Protein AF-A0A8T4SY98-F1 (afdb_monomer_lite)

Secondary structure (DSSP, 8-state):
----EEEEEE-EEETTEEEEEPPHHHHTTS-TTS-EEEEEEEETTEEEEEEEETT----SSEEEE-EEETTEEEEEPPGGGTTTS-TTS-EEEEEEESSSEEEEEEE-

Sequence (108 aa):
MSNKYEIKRKLYRRGSSYEITIPKAILWNIDLSRKYSVIFNQKKKQWYIKLDEFGKDRKTGIVRRLYKRGSSYETTLPIQLLFNLDLSKKYNVIFTLDKEWYIKLEEI

Structure (mmCIF, N/CA/C/O backbone):
data_AF-A0A8T4SY98-F1
#
_entry.id   AF-A0A8T4SY98-F1
#
loop_
_atom_site.group_PDB
_atom_site.id
_atom_site.type_symbol
_atom_site.label_atom_id
_atom_site.label_alt_id
_atom_site.label_comp_id
_atom_site.label_asym_id
_atom_site.label_entity_id
_atom_site.label_seq_id
_atom_site.pdbx_PDB_ins_code
_atom_site.Cartn_x
_atom_site.Cartn_y
_atom_site.Cartn_z
_atom_site.occupancy
_atom_site.B_iso_or_equiv
_atom_site.auth_seq_id
_atom_site.auth_comp_id
_atom_site.auth_asym_id
_atom_site.auth_atom_id
_atom_site.pdbx_PDB_model_num
ATOM 1 N N . MET A 1 1 ? -23.007 11.400 -9.853 1.00 44.47 1 MET A N 1
ATOM 2 C CA . MET A 1 1 ? -22.303 10.704 -8.752 1.00 44.47 1 MET A CA 1
ATOM 3 C C . MET A 1 1 ? -21.028 10.114 -9.337 1.00 44.47 1 MET A C 1
ATOM 5 O O . MET A 1 1 ? -21.143 9.403 -10.325 1.00 44.47 1 MET A O 1
ATOM 9 N N . SER A 1 2 ? -19.830 10.464 -8.851 1.00 51.12 2 SER A N 1
ATOM 10 C CA . SER A 1 2 ? -18.611 9.804 -9.346 1.00 51.12 2 SER A CA 1
ATOM 11 C C . SER A 1 2 ? -18.497 8.426 -8.695 1.00 51.12 2 SER A C 1
ATOM 13 O O . SER A 1 2 ? -18.512 8.313 -7.469 1.00 51.12 2 SER A O 1
ATOM 15 N N . ASN A 1 3 ? -18.437 7.372 -9.510 1.00 56.59 3 ASN A N 1
ATOM 16 C CA . ASN A 1 3 ? -18.205 6.016 -9.020 1.00 56.59 3 ASN A CA 1
ATOM 17 C C . ASN A 1 3 ? -16.763 5.931 -8.517 1.00 56.59 3 ASN A C 1
ATOM 19 O O . ASN A 1 3 ? -15.826 5.895 -9.311 1.00 56.59 3 ASN A O 1
ATOM 23 N N . LYS A 1 4 ? -16.585 5.933 -7.195 1.00 77.44 4 LYS A N 1
ATOM 24 C CA . LYS A 1 4 ? -15.283 5.705 -6.568 1.00 77.44 4 LYS A CA 1
ATOM 25 C C . LYS A 1 4 ? -15.046 4.208 -6.487 1.00 77.44 4 LYS A C 1
ATOM 27 O O . LYS A 1 4 ? -15.853 3.485 -5.910 1.00 77.44 4 LYS A O 1
ATOM 32 N N . TYR A 1 5 ? -13.947 3.750 -7.070 1.00 90.25 5 TYR A N 1
ATOM 33 C CA . TYR A 1 5 ? -13.546 2.355 -6.966 1.00 90.25 5 TYR A CA 1
ATOM 34 C C . TYR A 1 5 ? -12.702 2.165 -5.706 1.00 90.25 5 TYR A C 1
ATOM 36 O O . TYR A 1 5 ? -11.706 2.866 -5.517 1.00 90.25 5 TYR A O 1
ATOM 44 N N . GLU A 1 6 ? -13.105 1.237 -4.838 1.00 95.62 6 GLU A N 1
ATOM 45 C CA . GLU A 1 6 ? -12.461 0.996 -3.547 1.00 95.62 6 GLU A CA 1
ATOM 46 C C . GLU A 1 6 ? -11.982 -0.450 -3.413 1.00 95.62 6 GLU A C 1
ATOM 48 O O . GLU A 1 6 ? -12.703 -1.399 -3.719 1.00 95.62 6 GLU A O 1
ATOM 53 N N . ILE A 1 7 ? -10.759 -0.625 -2.913 1.00 96.94 7 ILE A N 1
ATOM 54 C CA . ILE A 1 7 ? -10.196 -1.928 -2.558 1.00 96.94 7 ILE A CA 1
ATOM 55 C C . ILE A 1 7 ? -9.777 -1.891 -1.094 1.00 96.94 7 ILE A C 1
ATOM 57 O O . ILE A 1 7 ? -8.949 -1.073 -0.697 1.00 96.94 7 ILE A O 1
ATOM 61 N N . LYS A 1 8 ? -10.286 -2.835 -0.301 1.00 97.12 8 LYS A N 1
ATOM 62 C CA . LYS A 1 8 ? -9.892 -3.005 1.101 1.00 97.12 8 LYS A CA 1
ATOM 63 C C . LYS A 1 8 ? -8.777 -4.040 1.235 1.00 97.12 8 LYS A C 1
ATOM 65 O O . LYS A 1 8 ? -8.811 -5.107 0.611 1.00 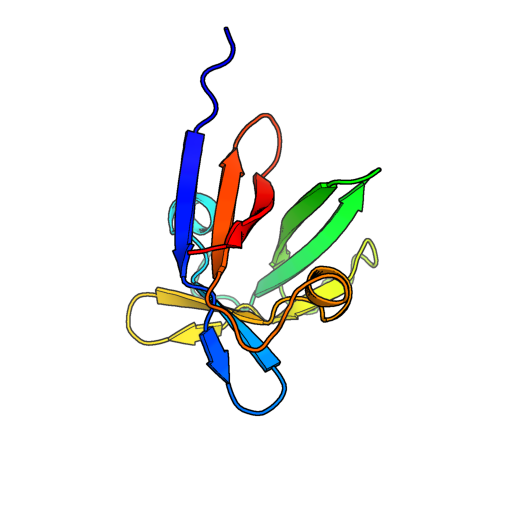97.12 8 LYS A O 1
ATOM 70 N N . ARG A 1 9 ? -7.786 -3.747 2.071 1.00 97.06 9 ARG A N 1
ATOM 71 C CA . ARG A 1 9 ? -6.717 -4.679 2.453 1.00 97.06 9 ARG A CA 1
ATOM 72 C C . ARG A 1 9 ? -6.469 -4.574 3.949 1.00 97.06 9 ARG A C 1
ATOM 74 O O . ARG A 1 9 ? -6.449 -3.476 4.483 1.00 97.06 9 ARG A O 1
ATOM 81 N N . LYS A 1 10 ? -6.255 -5.703 4.620 1.00 96.44 10 LYS A N 1
ATOM 82 C CA . LYS A 1 10 ? -5.945 -5.705 6.054 1.00 96.44 10 LYS A CA 1
ATOM 83 C C . LYS A 1 10 ? -4.572 -5.084 6.288 1.00 96.44 10 LYS A C 1
ATOM 85 O O . LYS A 1 10 ? -3.620 -5.457 5.606 1.00 96.44 10 LYS A O 1
ATOM 90 N N . LEU A 1 11 ? -4.478 -4.187 7.261 1.00 96.12 11 LEU A N 1
ATOM 91 C CA . LEU A 1 11 ? -3.211 -3.725 7.808 1.00 96.12 11 LEU A CA 1
ATOM 92 C C . LEU A 1 11 ? -2.681 -4.794 8.766 1.00 96.12 11 LEU A C 1
ATOM 94 O O . LEU A 1 11 ? -3.413 -5.252 9.644 1.00 96.12 11 LEU A O 1
ATOM 98 N N . TYR A 1 12 ? -1.425 -5.201 8.614 1.00 92.50 12 TYR A N 1
ATOM 99 C CA . TYR A 1 12 ? -0.809 -6.186 9.504 1.00 92.50 12 TYR A CA 1
ATOM 100 C C . TYR A 1 12 ? 0.474 -5.638 10.117 1.00 92.50 12 TYR A C 1
ATOM 102 O O . TYR A 1 12 ? 1.286 -4.991 9.457 1.00 92.50 12 TYR A O 1
ATOM 110 N N . ARG A 1 13 ? 0.651 -5.907 11.413 1.00 91.94 13 ARG A N 1
ATOM 111 C CA . ARG A 1 13 ? 1.867 -5.569 12.150 1.00 91.94 13 ARG A CA 1
ATOM 112 C C . ARG A 1 13 ? 2.968 -6.572 11.821 1.00 91.94 13 ARG A C 1
ATOM 114 O O . ARG A 1 13 ? 2.731 -7.779 11.785 1.00 91.94 13 ARG A O 1
ATOM 121 N N . ARG A 1 14 ? 4.188 -6.077 11.637 1.00 87.62 14 ARG A N 1
ATOM 122 C CA . ARG A 1 14 ? 5.396 -6.879 11.448 1.00 87.62 14 ARG A CA 1
ATOM 123 C C . ARG A 1 14 ? 6.551 -6.262 12.228 1.00 87.62 14 ARG A C 1
ATOM 125 O O . ARG A 1 14 ? 7.117 -5.245 11.831 1.00 87.62 14 ARG A O 1
ATOM 132 N N . GLY A 1 15 ? 6.880 -6.873 13.365 1.00 88.25 15 GLY A N 1
ATOM 133 C CA . GLY A 1 15 ? 7.827 -6.299 14.320 1.00 88.25 15 GLY A CA 1
ATOM 134 C C . GLY A 1 15 ? 7.362 -4.918 14.797 1.00 88.25 15 GLY A C 1
ATOM 135 O O . GLY A 1 15 ? 6.269 -4.776 15.355 1.00 88.25 15 GLY A O 1
ATOM 136 N N . SER A 1 16 ? 8.188 -3.901 14.550 1.00 87.38 16 SER A N 1
ATOM 137 C CA . SER A 1 16 ? 7.905 -2.489 14.849 1.00 87.38 16 SER A CA 1
ATOM 138 C C . SER A 1 16 ? 7.203 -1.730 13.713 1.00 87.38 16 SER A C 1
ATOM 140 O O . SER A 1 16 ? 6.936 -0.540 13.852 1.00 87.38 16 SER A O 1
ATOM 142 N N . SER A 1 17 ? 6.914 -2.387 12.587 1.00 91.50 17 SER A N 1
ATOM 143 C CA . SER A 1 17 ? 6.343 -1.768 11.387 1.00 91.50 17 SER A CA 1
ATOM 144 C C . SER A 1 17 ? 4.939 -2.283 11.074 1.00 91.50 17 SER A C 1
ATOM 146 O O . SER A 1 17 ? 4.511 -3.314 11.592 1.00 91.50 17 SER A O 1
ATOM 148 N N . TYR A 1 18 ? 4.233 -1.576 10.191 1.00 96.06 18 TYR A N 1
ATOM 149 C CA . TYR A 1 18 ? 2.942 -2.001 9.657 1.00 96.06 18 TYR A CA 1
ATOM 150 C C . TYR A 1 18 ? 3.020 -2.087 8.145 1.00 96.06 18 TYR A C 1
ATOM 152 O O . TYR A 1 18 ? 3.488 -1.165 7.478 1.00 96.06 18 TYR A O 1
ATOM 160 N N . GLU A 1 19 ? 2.572 -3.208 7.614 1.00 95.75 19 GLU A N 1
ATOM 161 C CA . GLU A 1 19 ? 2.682 -3.543 6.207 1.00 95.75 19 GLU A CA 1
ATOM 162 C C . GLU A 1 19 ? 1.295 -3.686 5.585 1.00 95.75 19 GLU A C 1
ATOM 164 O O . GLU A 1 19 ? 0.305 -4.001 6.254 1.00 95.75 19 GLU A O 1
ATOM 169 N N . ILE A 1 20 ? 1.237 -3.417 4.284 1.00 97.25 20 ILE A N 1
ATOM 170 C CA . ILE A 1 20 ? 0.029 -3.524 3.486 1.00 97.25 20 ILE A CA 1
ATOM 171 C C . ILE A 1 20 ? 0.329 -4.147 2.128 1.00 97.25 20 ILE A C 1
ATOM 173 O O . ILE A 1 20 ? 1.325 -3.825 1.476 1.00 97.25 20 ILE A O 1
ATOM 177 N N . THR A 1 21 ? -0.579 -5.000 1.663 1.00 97.62 21 THR A N 1
ATOM 178 C CA . THR A 1 21 ? -0.554 -5.515 0.295 1.00 97.62 21 THR A CA 1
ATOM 179 C C . THR A 1 21 ? -1.043 -4.454 -0.685 1.00 97.62 21 THR A C 1
ATOM 181 O O . THR A 1 21 ? -2.162 -3.956 -0.562 1.00 97.62 21 THR A O 1
ATOM 184 N N . ILE A 1 22 ? -0.242 -4.152 -1.703 1.00 97.56 22 ILE A N 1
ATOM 185 C CA . ILE A 1 22 ? -0.616 -3.235 -2.778 1.00 97.56 22 ILE A CA 1
ATOM 186 C C . ILE A 1 22 ? -1.597 -3.934 -3.731 1.00 97.56 22 ILE A C 1
ATOM 188 O O . ILE A 1 22 ? -1.309 -5.032 -4.220 1.00 97.56 22 ILE A O 1
ATOM 192 N N . PRO A 1 23 ? -2.774 -3.344 -4.015 1.00 96.81 23 PRO A N 1
ATOM 193 C CA . PRO A 1 23 ? -3.708 -3.922 -4.969 1.00 96.81 23 PRO A CA 1
ATOM 194 C C . PRO A 1 23 ? -3.103 -4.061 -6.368 1.00 96.81 23 PRO A C 1
ATOM 196 O O . PRO A 1 23 ? -2.458 -3.142 -6.866 1.00 96.81 23 PRO A O 1
ATOM 199 N N . LYS A 1 24 ? -3.398 -5.179 -7.046 1.00 94.81 24 LYS A N 1
ATOM 200 C CA . LYS A 1 24 ? -2.939 -5.436 -8.423 1.00 94.81 24 LYS A CA 1
ATOM 201 C C . LYS A 1 24 ? -3.317 -4.318 -9.400 1.00 94.81 24 LYS A C 1
ATOM 203 O O . LYS A 1 24 ? -2.533 -4.020 -10.287 1.00 94.81 24 LYS A O 1
ATOM 208 N N . ALA A 1 25 ? -4.462 -3.663 -9.196 1.00 94.88 25 ALA A N 1
ATOM 209 C CA . ALA A 1 25 ? -4.896 -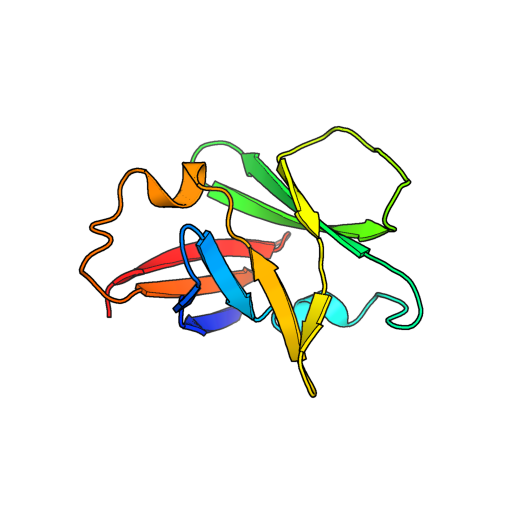2.527 -10.009 1.00 94.88 25 ALA A CA 1
ATOM 210 C C . ALA A 1 25 ? -3.885 -1.361 -10.014 1.00 94.88 25 ALA A C 1
ATOM 212 O O . ALA A 1 25 ? -3.740 -0.683 -11.023 1.00 94.88 25 ALA A O 1
ATOM 213 N N . ILE A 1 26 ? -3.142 -1.155 -8.920 1.00 95.06 26 ILE A N 1
ATOM 214 C CA . ILE A 1 26 ? -2.100 -0.115 -8.828 1.00 95.06 26 ILE A CA 1
ATOM 215 C C . ILE A 1 26 ? -0.821 -0.552 -9.557 1.00 95.06 26 ILE A C 1
ATOM 217 O O . ILE A 1 26 ? -0.070 0.277 -10.057 1.00 95.06 26 ILE A O 1
ATOM 221 N N . LEU A 1 27 ? -0.587 -1.864 -9.639 1.00 95.56 27 LEU A N 1
ATOM 222 C CA . LEU A 1 27 ? 0.583 -2.466 -10.280 1.00 95.56 27 LEU A CA 1
ATOM 223 C C . LEU A 1 27 ? 0.423 -2.629 -11.803 1.00 95.56 27 LEU A C 1
ATOM 225 O O . LEU A 1 27 ? 1.385 -3.000 -12.465 1.00 95.56 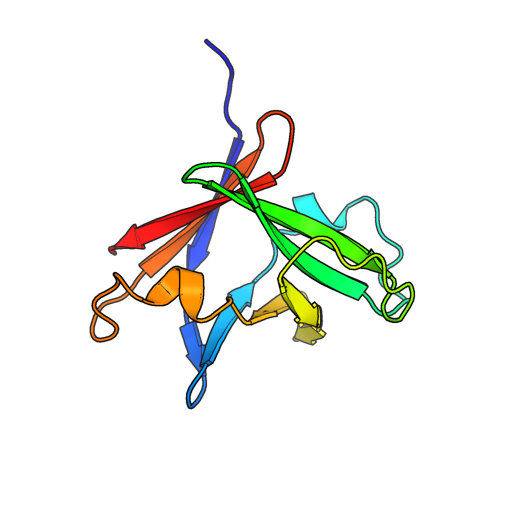27 LEU A O 1
ATOM 229 N N . TRP A 1 28 ? -0.773 -2.399 -12.357 1.00 89.69 28 TRP A N 1
ATOM 230 C CA . TRP A 1 28 ? -1.132 -2.796 -13.728 1.00 89.69 28 TRP A CA 1
ATOM 231 C C . TRP A 1 28 ? -0.220 -2.203 -14.814 1.00 89.69 28 TRP A C 1
ATOM 233 O O . TRP A 1 28 ? 0.020 -2.842 -15.831 1.00 89.69 28 TRP A O 1
ATOM 243 N N . ASN A 1 29 ? 0.320 -1.005 -14.578 1.00 88.00 29 ASN A N 1
ATOM 244 C CA . ASN A 1 29 ? 1.100 -0.249 -15.563 1.00 88.00 29 ASN A CA 1
ATOM 245 C C . ASN A 1 29 ? 2.614 -0.238 -15.284 1.00 88.00 29 ASN A C 1
ATOM 247 O O . ASN A 1 29 ? 3.305 0.661 -15.761 1.00 88.00 29 ASN A O 1
ATOM 251 N N . ILE A 1 30 ? 3.140 -1.174 -14.485 1.00 92.75 30 ILE A N 1
ATOM 252 C CA . ILE A 1 30 ? 4.579 -1.235 -14.179 1.00 92.75 30 ILE A CA 1
ATOM 253 C C . ILE A 1 30 ? 5.220 -2.563 -14.595 1.00 92.75 30 ILE A C 1
ATOM 255 O O . ILE A 1 30 ? 4.590 -3.618 -14.564 1.00 92.75 30 ILE A O 1
ATOM 259 N N . ASP A 1 31 ? 6.506 -2.514 -14.945 1.00 94.44 31 ASP A N 1
ATOM 260 C CA . ASP A 1 31 ? 7.308 -3.689 -15.294 1.00 94.44 31 ASP A CA 1
ATOM 261 C C . ASP A 1 31 ? 7.824 -4.375 -14.023 1.00 94.44 31 ASP A C 1
ATOM 263 O O . ASP A 1 31 ? 8.889 -4.055 -13.504 1.00 94.44 31 ASP A O 1
ATOM 267 N N . LEU A 1 32 ? 7.079 -5.357 -13.521 1.00 92.12 32 LEU A N 1
ATOM 268 C CA . LEU A 1 32 ? 7.383 -6.058 -12.269 1.00 92.12 32 LEU A CA 1
ATOM 269 C C . LEU A 1 32 ? 8.729 -6.816 -12.236 1.00 92.12 32 LEU A C 1
ATOM 271 O O . LEU A 1 32 ? 9.083 -7.338 -11.172 1.00 92.12 32 LEU A O 1
ATOM 275 N N . SER A 1 33 ? 9.475 -6.886 -13.346 1.00 92.50 33 SER A N 1
ATOM 276 C CA . SER A 1 33 ? 10.865 -7.365 -13.355 1.00 92.50 33 SER A CA 1
ATOM 277 C C . SER A 1 33 ? 11.846 -6.351 -12.743 1.00 92.50 33 SER A C 1
ATOM 279 O O . SER A 1 33 ? 12.916 -6.730 -12.258 1.00 92.50 33 SER A O 1
ATOM 281 N N . ARG A 1 34 ? 11.474 -5.065 -12.696 1.00 94.19 34 ARG A N 1
ATOM 282 C CA . ARG A 1 34 ? 12.269 -3.979 -12.110 1.00 94.19 34 ARG A CA 1
ATOM 283 C C . ARG A 1 34 ? 11.926 -3.763 -10.639 1.00 94.19 34 ARG A C 1
ATOM 285 O O . ARG A 1 34 ? 10.914 -4.224 -10.110 1.00 94.19 34 ARG A O 1
ATOM 292 N N . LYS A 1 35 ? 12.791 -3.018 -9.950 1.00 94.12 35 LYS A N 1
ATOM 293 C CA . LYS A 1 35 ? 12.568 -2.606 -8.559 1.00 94.12 35 LYS A CA 1
ATOM 294 C C . LYS A 1 35 ? 11.784 -1.297 -8.535 1.00 94.12 35 LYS A C 1
ATOM 296 O O . LYS A 1 35 ? 12.165 -0.349 -9.212 1.00 94.12 35 LYS A O 1
ATOM 301 N N . TYR A 1 36 ? 10.751 -1.236 -7.700 1.00 95.12 36 TYR A N 1
ATOM 302 C CA . TYR A 1 36 ? 9.927 -0.043 -7.506 1.00 95.12 36 TYR A CA 1
ATOM 303 C C . TYR A 1 36 ? 9.865 0.368 -6.037 1.00 95.12 36 TYR A C 1
ATOM 305 O O . TYR A 1 36 ? 10.095 -0.426 -5.117 1.00 95.12 36 TYR A O 1
ATOM 313 N N . SER A 1 37 ? 9.493 1.622 -5.839 1.00 94.69 37 SER A N 1
ATOM 314 C CA . SER A 1 37 ? 9.109 2.203 -4.565 1.00 94.69 37 SER A CA 1
ATOM 315 C C . SER A 1 37 ? 7.648 2.637 -4.604 1.00 94.69 37 SER A C 1
ATOM 317 O O . SER A 1 37 ? 7.128 3.036 -5.645 1.00 94.69 37 SER A O 1
ATOM 319 N N . VAL A 1 38 ? 7.002 2.603 -3.445 1.00 95.06 38 VAL A N 1
ATOM 320 C CA . VAL A 1 38 ? 5.738 3.285 -3.179 1.00 95.06 38 VAL A CA 1
ATOM 321 C C . VAL A 1 38 ? 6.062 4.648 -2.579 1.00 95.06 38 VAL A C 1
ATOM 323 O O . VAL A 1 38 ? 6.756 4.739 -1.563 1.00 95.06 38 VAL A O 1
ATOM 326 N N . ILE A 1 39 ? 5.578 5.710 -3.213 1.00 94.56 39 ILE A N 1
ATOM 327 C CA . ILE A 1 39 ? 5.762 7.086 -2.750 1.00 94.56 39 ILE A CA 1
ATOM 328 C C . ILE A 1 39 ? 4.456 7.564 -2.133 1.00 94.56 39 ILE A C 1
ATOM 330 O O . ILE A 1 39 ? 3.438 7.660 -2.820 1.00 94.56 39 ILE A O 1
ATOM 334 N N . PHE A 1 40 ? 4.516 7.902 -0.850 1.00 95.12 40 PHE A N 1
ATOM 335 C CA . PHE A 1 40 ? 3.414 8.441 -0.069 1.00 95.12 40 PHE A CA 1
ATOM 336 C C . PHE A 1 40 ? 3.507 9.964 -0.025 1.00 95.12 40 PHE A C 1
ATOM 338 O O . PHE A 1 40 ? 4.469 10.521 0.507 1.00 95.12 40 PHE A O 1
ATOM 345 N N . ASN A 1 41 ? 2.494 10.636 -0.562 1.00 94.31 41 ASN A N 1
ATOM 346 C CA . ASN A 1 41 ? 2.413 12.091 -0.597 1.00 94.31 41 ASN A CA 1
ATOM 347 C C . ASN A 1 41 ? 1.192 12.542 0.193 1.00 94.31 41 ASN A C 1
ATOM 349 O O . ASN A 1 41 ? 0.062 12.192 -0.150 1.00 94.31 41 ASN A O 1
ATOM 353 N N . GLN A 1 42 ? 1.402 13.346 1.227 1.00 91.81 42 GLN A N 1
ATOM 354 C CA . GLN A 1 42 ? 0.297 13.971 1.936 1.00 91.81 42 GLN A CA 1
ATOM 355 C C . GLN A 1 42 ? -0.113 15.242 1.186 1.00 91.81 42 GLN A C 1
ATOM 357 O O . GLN A 1 42 ? 0.659 16.194 1.097 1.00 91.81 42 GLN A O 1
ATOM 362 N N . LYS A 1 43 ? -1.330 15.265 0.635 1.00 91.50 43 LYS A N 1
ATOM 363 C CA . LYS A 1 43 ? -1.935 16.475 0.059 1.00 91.50 43 LYS A CA 1
ATOM 364 C C . LYS A 1 43 ? -3.160 16.826 0.903 1.00 91.50 43 LYS A C 1
ATOM 366 O O . LYS A 1 43 ? -4.108 16.042 0.991 1.00 91.50 43 LYS A O 1
ATOM 371 N N . LYS A 1 44 ? -3.156 18.004 1.536 1.00 87.75 44 LYS A N 1
ATOM 372 C CA . LYS A 1 44 ? -4.185 18.416 2.512 1.00 87.75 44 LYS A CA 1
ATOM 373 C C . LYS A 1 44 ? -4.307 17.379 3.648 1.00 87.75 44 LYS A C 1
ATOM 375 O O . LYS A 1 44 ? -3.366 17.193 4.410 1.00 87.75 44 LYS A O 1
ATOM 380 N N . LYS A 1 45 ? -5.445 16.684 3.752 1.00 87.06 45 LYS A N 1
ATOM 381 C CA . LYS A 1 45 ? -5.728 15.653 4.773 1.00 87.06 45 LYS A CA 1
ATOM 382 C C . LYS A 1 45 ? -5.768 14.229 4.200 1.00 87.06 45 LYS A C 1
ATOM 384 O O . LYS A 1 45 ? -6.299 13.328 4.837 1.00 87.06 45 LYS A O 1
ATOM 389 N N . GLN A 1 46 ? -5.270 14.031 2.982 1.00 92.19 46 GLN A N 1
ATOM 390 C CA . GLN A 1 46 ? -5.316 12.746 2.288 1.00 92.19 46 GLN A CA 1
ATOM 391 C C . GLN A 1 46 ? -3.914 12.285 1.906 1.00 92.19 46 GLN A C 1
ATOM 393 O O . GLN A 1 46 ? -3.057 13.085 1.524 1.00 92.19 46 GLN A O 1
ATOM 398 N N . TRP A 1 47 ? -3.707 10.976 1.994 1.00 95.31 47 TRP A N 1
ATOM 399 C CA . TRP A 1 47 ? -2.462 10.325 1.625 1.00 95.31 47 TRP A CA 1
ATOM 400 C C . TRP A 1 47 ? -2.608 9.684 0.257 1.00 95.31 47 TRP A C 1
ATOM 402 O O . TRP A 1 47 ? -3.362 8.730 0.085 1.00 95.31 47 TRP A O 1
ATOM 412 N N . TYR A 1 48 ? -1.883 10.226 -0.708 1.00 95.56 48 TYR A N 1
ATOM 413 C CA . TYR A 1 48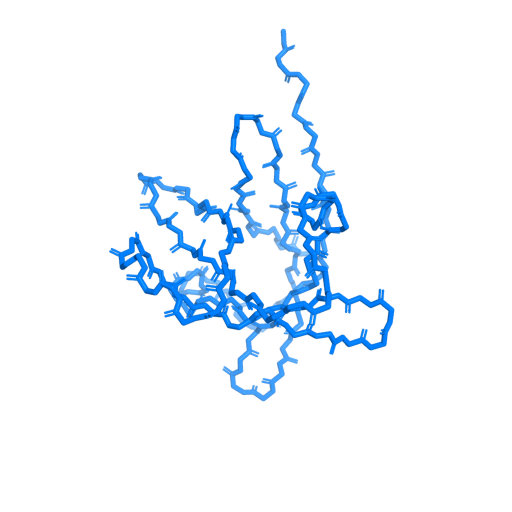 ? -1.830 9.744 -2.078 1.00 95.56 48 TYR A CA 1
ATOM 414 C C . TYR A 1 48 ? -0.654 8.798 -2.244 1.00 95.56 48 TYR A C 1
ATOM 416 O O . TYR A 1 48 ? 0.404 9.008 -1.642 1.00 95.56 48 TYR A O 1
ATOM 424 N N . ILE A 1 49 ? -0.825 7.791 -3.092 1.00 95.31 49 ILE A N 1
ATOM 425 C CA . ILE A 1 49 ? 0.225 6.828 -3.404 1.00 95.31 49 ILE A CA 1
ATOM 426 C C . ILE A 1 49 ? 0.487 6.776 -4.905 1.00 95.31 49 ILE A C 1
ATOM 428 O O . ILE A 1 49 ? -0.429 6.845 -5.722 1.00 95.31 49 ILE A O 1
ATOM 432 N N . LYS A 1 50 ? 1.759 6.629 -5.262 1.00 93.50 50 LYS A N 1
ATOM 433 C CA . LYS A 1 50 ? 2.207 6.342 -6.629 1.00 93.50 50 LYS A CA 1
ATOM 434 C C . LYS A 1 50 ? 3.371 5.361 -6.595 1.00 93.50 50 LYS A C 1
ATOM 436 O O . LYS A 1 50 ? 4.049 5.246 -5.572 1.00 93.50 50 LYS A O 1
ATOM 441 N N . LEU A 1 51 ? 3.597 4.677 -7.708 1.00 94.00 51 LEU A N 1
ATOM 442 C CA . LEU A 1 51 ? 4.770 3.834 -7.904 1.00 94.00 51 LEU A CA 1
ATOM 443 C C . LEU A 1 51 ? 5.810 4.600 -8.709 1.00 94.00 51 LEU A C 1
ATOM 445 O O . LEU A 1 51 ? 5.457 5.341 -9.625 1.00 94.00 51 LEU A O 1
ATOM 449 N N . ASP A 1 52 ? 7.074 4.413 -8.361 1.00 92.31 52 ASP A N 1
ATOM 450 C CA . ASP A 1 52 ? 8.199 4.939 -9.130 1.00 92.31 52 ASP A CA 1
ATOM 451 C C . ASP A 1 52 ? 9.343 3.929 -9.125 1.00 92.31 52 ASP A C 1
ATOM 453 O O . ASP A 1 52 ? 9.453 3.114 -8.202 1.00 92.31 52 ASP A O 1
ATOM 457 N N . GLU A 1 53 ? 10.173 3.944 -10.162 1.00 91.94 53 GLU A N 1
ATOM 458 C CA . GLU A 1 53 ? 11.314 3.035 -10.242 1.00 91.94 53 GLU A CA 1
ATOM 459 C C . GLU A 1 53 ? 12.324 3.356 -9.133 1.00 91.94 53 GLU A C 1
ATOM 461 O O . GLU A 1 53 ? 12.637 4.511 -8.832 1.00 91.94 53 GLU A O 1
ATOM 466 N N . PHE A 1 54 ? 12.842 2.309 -8.500 1.00 85.38 54 PHE A N 1
ATOM 467 C CA . PHE A 1 54 ? 13.774 2.436 -7.390 1.00 85.38 54 PHE A CA 1
ATOM 468 C C . PHE A 1 54 ? 15.061 3.148 -7.838 1.00 85.38 54 PHE A C 1
ATOM 470 O O . PHE A 1 54 ? 15.656 2.780 -8.848 1.00 85.38 54 PHE A O 1
ATOM 477 N N . GLY A 1 55 ? 15.511 4.141 -7.068 1.00 75.12 55 GLY A N 1
ATOM 478 C CA . GLY A 1 55 ? 16.752 4.879 -7.335 1.00 75.12 55 GLY A CA 1
ATOM 479 C C . GLY A 1 55 ? 16.619 6.060 -8.303 1.00 75.12 55 GLY A C 1
ATOM 480 O O . GLY A 1 55 ? 17.568 6.826 -8.435 1.00 75.12 55 GLY A O 1
ATOM 481 N N . LYS A 1 56 ? 15.455 6.284 -8.929 1.00 72.44 56 LYS A N 1
ATOM 482 C CA . LYS A 1 56 ? 15.197 7.486 -9.746 1.00 72.44 56 LYS A CA 1
ATOM 483 C C . LYS A 1 56 ? 14.737 8.683 -8.904 1.00 72.44 56 LYS A C 1
ATOM 485 O O . LYS A 1 56 ? 13.796 9.363 -9.289 1.00 72.44 56 LYS A O 1
ATOM 490 N N . ASP A 1 57 ? 15.393 8.923 -7.764 1.00 55.59 57 ASP A N 1
ATOM 491 C CA . ASP A 1 57 ? 15.029 9.874 -6.696 1.00 55.59 57 ASP A CA 1
ATOM 492 C C . ASP A 1 57 ? 14.396 11.196 -7.185 1.00 55.59 57 ASP A C 1
ATOM 494 O O . ASP A 1 57 ? 15.041 12.233 -7.341 1.00 55.59 57 ASP A O 1
ATOM 498 N N . ARG A 1 58 ? 13.071 11.190 -7.357 1.00 60.34 58 ARG A N 1
ATOM 499 C CA . ARG A 1 58 ? 12.246 12.392 -7.496 1.00 60.34 58 ARG A CA 1
ATOM 500 C C . ARG A 1 58 ? 11.628 12.670 -6.131 1.00 60.34 58 ARG A C 1
ATOM 502 O O . ARG A 1 58 ? 10.498 12.260 -5.854 1.00 60.34 58 ARG A O 1
ATOM 509 N N . LYS A 1 59 ? 12.404 13.324 -5.257 1.00 60.62 59 LYS A N 1
ATOM 510 C CA . LYS A 1 59 ? 12.064 13.669 -3.860 1.00 60.62 59 LYS A CA 1
ATOM 511 C C . LYS A 1 59 ? 10.749 14.457 -3.757 1.00 60.62 59 LYS A C 1
ATOM 513 O O . LYS A 1 59 ? 10.757 15.679 -3.689 1.00 60.62 59 LYS A O 1
ATOM 518 N N . THR A 1 60 ? 9.611 13.767 -3.749 1.00 75.50 60 THR A N 1
ATOM 519 C CA . THR A 1 60 ? 8.285 14.403 -3.632 1.00 75.50 60 THR A CA 1
ATOM 520 C C . THR A 1 60 ? 7.437 13.885 -2.468 1.00 75.50 60 THR A C 1
ATOM 522 O O . THR A 1 60 ? 6.387 14.462 -2.219 1.00 75.50 60 THR A O 1
ATOM 525 N N . GLY A 1 61 ? 7.904 12.897 -1.691 1.00 88.81 61 GLY A N 1
ATOM 526 C CA . GLY A 1 61 ? 7.175 12.358 -0.535 1.00 88.81 61 GLY A CA 1
ATOM 527 C C . GLY A 1 61 ? 7.958 11.301 0.249 1.00 88.81 61 GLY A C 1
ATOM 528 O O . GLY A 1 61 ? 9.163 11.138 0.054 1.00 88.81 61 GLY A O 1
ATOM 529 N N . ILE A 1 62 ? 7.272 10.564 1.129 1.00 93.19 62 ILE A N 1
ATOM 530 C CA . ILE A 1 62 ? 7.874 9.469 1.904 1.00 93.19 62 ILE A CA 1
ATOM 531 C C . ILE A 1 62 ? 7.992 8.239 1.008 1.00 93.19 62 ILE A C 1
ATOM 533 O O . ILE A 1 62 ? 6.992 7.713 0.521 1.00 93.19 62 ILE A O 1
ATOM 537 N N . VAL A 1 63 ? 9.217 7.764 0.810 1.00 93.38 63 VAL A N 1
ATOM 538 C CA . VAL A 1 63 ? 9.518 6.636 -0.074 1.00 93.38 63 VAL A CA 1
ATOM 539 C C . VAL A 1 63 ? 9.619 5.349 0.737 1.00 93.38 63 VAL A C 1
ATOM 541 O O . VAL A 1 63 ? 10.321 5.280 1.749 1.00 93.38 63 VAL A O 1
ATOM 544 N N . ARG A 1 64 ? 8.925 4.304 0.290 1.00 94.00 64 ARG A N 1
ATOM 545 C CA . ARG A 1 64 ? 9.004 2.953 0.855 1.00 94.00 64 ARG A CA 1
ATOM 546 C C . ARG A 1 64 ? 9.219 1.955 -0.263 1.00 94.00 64 ARG A C 1
ATOM 548 O O . ARG A 1 64 ? 8.738 2.138 -1.373 1.00 94.00 64 ARG A O 1
ATOM 555 N N . ARG A 1 65 ? 9.946 0.881 0.019 1.00 93.94 65 ARG A N 1
ATOM 556 C CA . ARG A 1 65 ? 10.199 -0.157 -0.981 1.00 93.94 65 ARG A CA 1
ATOM 557 C C . ARG A 1 65 ? 8.900 -0.900 -1.303 1.00 93.94 65 ARG A C 1
ATOM 559 O O . ARG A 1 65 ? 8.143 -1.234 -0.389 1.00 93.94 65 ARG A O 1
ATOM 566 N N . LEU A 1 66 ? 8.668 -1.182 -2.582 1.00 95.88 66 LEU A N 1
ATOM 567 C CA . LEU A 1 66 ? 7.717 -2.203 -3.009 1.00 95.88 66 LEU A CA 1
ATOM 568 C C . LEU A 1 66 ? 8.474 -3.534 -3.069 1.00 95.88 66 LEU A C 1
ATOM 570 O O . LEU A 1 66 ? 9.488 -3.640 -3.763 1.00 95.88 66 LEU A O 1
ATOM 574 N N . TYR A 1 67 ? 8.028 -4.545 -2.332 1.00 94.38 67 TYR A N 1
ATOM 575 C CA . TYR A 1 67 ? 8.673 -5.859 -2.337 1.00 94.38 67 TYR A CA 1
ATOM 576 C C . TYR A 1 67 ? 7.669 -6.964 -2.650 1.00 94.38 67 TYR A C 1
ATOM 578 O O . TYR A 1 67 ? 6.501 -6.896 -2.275 1.00 94.38 67 TYR A O 1
ATOM 586 N N . LYS A 1 68 ? 8.138 -7.984 -3.373 1.00 94.44 68 LYS A N 1
ATOM 587 C CA . LYS A 1 68 ? 7.348 -9.165 -3.721 1.00 94.44 68 LYS A CA 1
ATOM 588 C C . LYS A 1 68 ? 7.215 -10.077 -2.503 1.00 94.44 68 LYS A C 1
ATOM 590 O O . LYS A 1 68 ? 8.200 -10.314 -1.802 1.00 94.44 68 LYS A O 1
ATOM 595 N N . ARG A 1 69 ? 6.025 -10.631 -2.289 1.00 91.56 69 ARG A N 1
ATOM 596 C CA . ARG A 1 69 ? 5.755 -11.648 -1.272 1.00 91.56 69 ARG A CA 1
ATOM 597 C C . ARG A 1 69 ? 4.827 -12.715 -1.839 1.00 91.56 69 ARG A C 1
ATOM 599 O O . ARG A 1 69 ? 3.639 -12.487 -2.038 1.00 91.56 69 ARG A O 1
ATOM 606 N N . GLY A 1 70 ? 5.380 -13.891 -2.129 1.00 91.25 70 GLY A N 1
ATOM 607 C CA . GLY A 1 70 ? 4.643 -14.932 -2.846 1.00 91.25 70 GLY A CA 1
ATOM 608 C C . GLY A 1 70 ? 4.115 -14.408 -4.186 1.00 91.25 70 GLY A C 1
ATOM 609 O O . GLY A 1 70 ? 4.892 -13.968 -5.037 1.00 91.25 70 GLY A O 1
ATOM 610 N N . SER A 1 71 ? 2.792 -14.429 -4.353 1.00 91.31 71 SER A N 1
ATOM 611 C CA . SER A 1 71 ? 2.084 -13.934 -5.541 1.00 91.31 71 SER A CA 1
ATOM 612 C C . SER A 1 71 ? 1.608 -12.474 -5.434 1.00 91.31 71 SER A C 1
ATOM 614 O O . SER A 1 71 ? 0.926 -11.989 -6.342 1.00 91.31 71 SER A O 1
ATOM 616 N N . SER A 1 72 ? 1.942 -11.767 -4.348 1.00 94.44 72 SER A N 1
ATOM 617 C CA . SER A 1 72 ? 1.541 -10.380 -4.094 1.00 94.44 72 SER A CA 1
ATOM 618 C C . SER A 1 72 ? 2.742 -9.435 -3.962 1.00 94.44 72 SER A C 1
ATOM 620 O O . SER A 1 72 ? 3.903 -9.852 -3.973 1.00 94.44 72 SER A O 1
ATOM 622 N N . TYR A 1 73 ? 2.450 -8.137 -3.865 1.00 97.44 73 TYR A N 1
ATOM 623 C CA . TYR A 1 73 ? 3.428 -7.098 -3.567 1.00 97.44 73 TYR A CA 1
ATOM 624 C C . TYR A 1 73 ? 2.963 -6.306 -2.360 1.00 97.44 73 TYR A C 1
ATOM 626 O O . TYR A 1 73 ? 1.770 -6.049 -2.194 1.00 97.44 73 TYR A O 1
ATOM 634 N N . GLU A 1 74 ? 3.910 -5.911 -1.528 1.00 97.19 74 GLU A N 1
ATOM 635 C CA . GLU A 1 74 ? 3.645 -5.260 -0.258 1.00 97.19 74 GLU A CA 1
ATOM 636 C C . GLU A 1 74 ? 4.547 -4.044 -0.075 1.00 97.19 74 GLU A C 1
ATOM 638 O O . GLU A 1 74 ? 5.577 -3.881 -0.742 1.00 97.19 74 GLU A O 1
ATOM 643 N N . THR A 1 75 ? 4.131 -3.170 0.830 1.00 96.94 75 THR A N 1
ATOM 644 C CA . THR A 1 75 ? 4.943 -2.053 1.291 1.00 96.94 75 THR A CA 1
ATOM 645 C C . THR A 1 75 ? 4.673 -1.776 2.763 1.00 96.94 75 THR A C 1
ATOM 647 O O . THR A 1 75 ? 3.630 -2.143 3.305 1.00 96.94 75 THR A O 1
ATOM 650 N N . THR A 1 76 ? 5.605 -1.087 3.407 1.00 96.75 76 THR A N 1
ATOM 651 C CA . THR A 1 76 ? 5.441 -0.602 4.776 1.00 96.75 76 THR A CA 1
ATOM 652 C C . THR A 1 76 ? 4.729 0.746 4.757 1.00 96.75 76 THR A C 1
ATOM 654 O O . THR A 1 76 ? 5.124 1.631 3.999 1.00 96.75 76 THR A O 1
ATOM 657 N N . LEU A 1 77 ? 3.719 0.947 5.601 1.00 95.56 77 LEU A N 1
ATOM 658 C CA . LEU A 1 77 ? 3.112 2.266 5.754 1.00 95.56 77 LEU A CA 1
ATOM 659 C C . LEU A 1 77 ? 4.071 3.233 6.475 1.00 95.56 77 LEU A C 1
ATOM 661 O O . LEU A 1 77 ? 4.765 2.844 7.416 1.00 95.56 77 LEU A O 1
ATOM 665 N N . PRO A 1 78 ? 4.125 4.513 6.067 1.00 93.88 78 PRO A N 1
ATOM 666 C CA . PRO A 1 78 ? 4.746 5.563 6.862 1.00 93.88 78 PRO A CA 1
ATOM 667 C C . PRO A 1 78 ? 4.156 5.618 8.272 1.00 93.88 78 PRO A C 1
ATOM 669 O O . PRO A 1 78 ? 2.941 5.591 8.437 1.00 93.88 78 PRO A O 1
ATOM 672 N N . ILE A 1 79 ? 5.003 5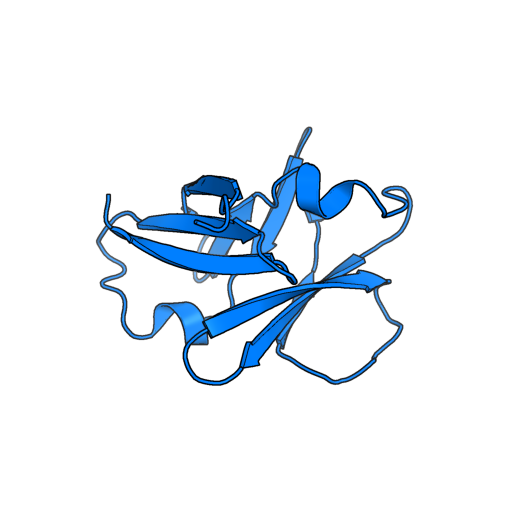.760 9.292 1.00 91.75 79 ILE A N 1
ATOM 673 C CA . ILE A 1 79 ? 4.546 5.848 10.686 1.00 91.75 79 ILE A CA 1
ATOM 674 C C . ILE A 1 79 ? 3.629 7.060 10.914 1.00 91.75 79 ILE A C 1
ATOM 676 O O . ILE A 1 79 ? 2.708 6.999 11.717 1.00 91.75 79 ILE A O 1
ATOM 680 N N . GLN A 1 80 ? 3.810 8.125 10.128 1.00 92.25 80 GLN A N 1
ATOM 681 C CA . GLN A 1 80 ? 2.988 9.335 10.147 1.00 92.25 80 GLN A CA 1
ATOM 682 C C . GLN A 1 80 ? 1.514 9.060 9.810 1.00 92.25 80 GLN A C 1
ATOM 684 O O . GLN A 1 80 ? 0.639 9.766 10.301 1.00 92.25 80 GLN A O 1
ATOM 689 N N . LEU A 1 81 ? 1.220 8.027 9.006 1.00 91.81 81 LEU A N 1
ATOM 690 C CA . LEU A 1 81 ? -0.154 7.577 8.739 1.00 91.81 81 LEU A CA 1
ATOM 691 C C . LEU A 1 81 ? -0.802 6.911 9.959 1.00 91.81 81 LEU A C 1
ATOM 693 O O . LEU A 1 81 ? -2.022 6.791 10.003 1.00 91.81 81 LEU A O 1
ATOM 697 N N . LEU A 1 82 ? 0.004 6.467 10.924 1.00 91.75 82 LEU A N 1
ATOM 698 C CA . LEU A 1 82 ? -0.416 5.643 12.053 1.00 91.75 82 LEU A CA 1
ATOM 699 C C . LEU A 1 82 ? -0.468 6.416 13.375 1.00 91.75 82 LEU A C 1
ATOM 701 O O . LEU A 1 82 ? -1.011 5.892 14.338 1.00 91.75 82 LEU A O 1
ATOM 705 N N . PHE A 1 83 ? 0.072 7.640 13.438 1.00 89.19 83 PHE A N 1
ATOM 706 C CA . PHE A 1 83 ? 0.201 8.421 14.680 1.00 89.19 83 PHE A CA 1
ATOM 707 C C . PHE A 1 83 ? -1.108 8.615 15.453 1.00 89.19 83 PHE A C 1
ATOM 709 O O . PHE A 1 83 ? -1.074 8.713 16.673 1.00 89.19 83 PHE A O 1
ATOM 716 N N . ASN A 1 84 ? -2.244 8.639 14.756 1.00 86.94 84 ASN A N 1
ATOM 717 C CA . ASN A 1 84 ? -3.557 8.850 15.366 1.00 86.94 84 ASN A CA 1
ATOM 718 C C . ASN A 1 84 ? -4.375 7.555 15.504 1.00 86.94 84 ASN A C 1
ATOM 720 O O . ASN A 1 84 ? -5.580 7.626 15.732 1.00 86.94 84 ASN A O 1
ATOM 724 N N . LEU A 1 85 ? -3.762 6.387 15.297 1.00 91.44 85 LEU A N 1
ATOM 725 C CA . LEU A 1 85 ? -4.439 5.101 15.427 1.00 91.44 85 LEU A CA 1
ATOM 726 C C . LEU A 1 85 ? -4.148 4.447 16.774 1.00 91.44 85 LEU A C 1
ATOM 728 O O . LEU A 1 85 ? -3.024 4.489 17.273 1.00 91.44 85 LEU A O 1
ATOM 732 N N . ASP A 1 86 ? -5.148 3.746 17.303 1.00 93.44 86 ASP A N 1
ATOM 733 C CA . ASP A 1 86 ? -4.954 2.818 18.408 1.00 93.44 86 ASP A CA 1
ATOM 734 C C . ASP A 1 86 ? -4.359 1.513 17.872 1.00 93.44 86 ASP A C 1
ATOM 736 O O . ASP A 1 86 ? -5.057 0.620 17.400 1.00 93.44 86 ASP A O 1
ATOM 740 N N . LEU A 1 87 ? -3.039 1.391 17.959 1.00 90.00 87 LEU A N 1
ATOM 741 C CA . LEU A 1 87 ? -2.280 0.251 17.448 1.00 90.00 87 LEU A CA 1
ATOM 742 C C . LEU A 1 87 ? -2.605 -1.104 18.113 1.00 90.00 87 LEU A C 1
ATOM 744 O O . LEU A 1 87 ? -2.086 -2.131 17.665 1.00 90.00 87 LEU A O 1
ATOM 748 N N . SER A 1 88 ? -3.432 -1.132 19.165 1.00 90.81 88 SER A N 1
ATOM 749 C CA . SER A 1 88 ? -3.966 -2.377 19.735 1.00 90.81 88 SER A CA 1
ATOM 750 C C . SER A 1 88 ? -5.100 -2.980 18.894 1.00 90.81 88 SER A C 1
ATOM 752 O O . SER A 1 88 ? -5.370 -4.181 18.981 1.00 90.81 88 SER A O 1
ATOM 754 N N . LYS A 1 89 ? -5.731 -2.169 18.039 1.00 94.62 89 LYS A N 1
ATOM 755 C CA . LYS A 1 89 ? -6.867 -2.559 17.206 1.00 94.62 89 LYS A CA 1
ATOM 756 C C . LYS A 1 89 ? -6.451 -3.005 15.810 1.00 94.62 89 LYS A C 1
ATOM 758 O O . LYS A 1 89 ? -5.307 -2.859 15.372 1.00 94.62 89 LYS A O 1
ATOM 763 N N . LYS A 1 90 ? -7.411 -3.578 15.084 1.00 95.31 90 LYS A N 1
ATOM 764 C CA . LYS A 1 90 ? -7.236 -4.008 13.695 1.00 95.31 90 LYS A CA 1
ATOM 765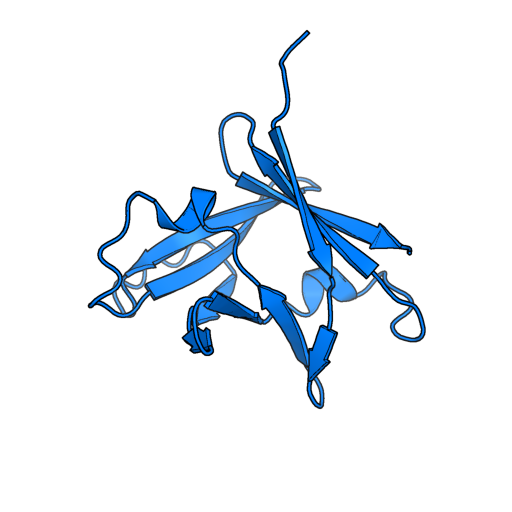 C C . LYS A 1 90 ? -7.775 -2.938 12.758 1.00 95.31 90 LYS A C 1
ATOM 767 O O . LYS A 1 90 ? -8.813 -2.345 13.019 1.00 95.31 90 LYS A O 1
ATOM 772 N N . TYR A 1 91 ? -7.079 -2.737 11.645 1.00 97.38 91 TYR A N 1
ATOM 773 C CA . TYR A 1 91 ? -7.461 -1.757 10.637 1.00 97.38 91 TYR A CA 1
ATOM 774 C C . TYR A 1 91 ? -7.402 -2.361 9.239 1.00 97.38 91 TYR A C 1
ATOM 776 O O . TYR A 1 91 ? -6.567 -3.217 8.937 1.00 97.38 91 TYR A O 1
ATOM 784 N N . ASN A 1 92 ? -8.263 -1.868 8.363 1.00 97.50 92 ASN A N 1
ATOM 785 C CA . ASN A 1 92 ? -8.116 -1.973 6.925 1.00 97.50 92 ASN A CA 1
ATOM 786 C C . ASN A 1 92 ? -7.455 -0.707 6.377 1.00 97.50 92 ASN A C 1
ATOM 788 O O . ASN A 1 92 ? -7.714 0.404 6.833 1.00 97.50 92 ASN A O 1
ATOM 792 N N . VAL A 1 93 ? -6.652 -0.883 5.335 1.00 97.19 93 VAL A N 1
ATOM 793 C CA . VAL A 1 93 ? -6.277 0.174 4.403 1.00 97.19 93 VAL A CA 1
ATOM 794 C C . VAL A 1 93 ? -7.259 0.130 3.241 1.00 97.19 93 VAL A C 1
ATOM 796 O O . VAL A 1 93 ? -7.379 -0.883 2.542 1.00 97.19 93 VAL A O 1
ATOM 799 N N . ILE A 1 94 ? -7.971 1.231 3.051 1.00 97.38 94 ILE A N 1
ATOM 800 C CA . ILE A 1 94 ? -8.919 1.439 1.962 1.00 97.38 94 ILE A CA 1
ATOM 801 C C . ILE A 1 94 ? -8.191 2.202 0.867 1.00 97.38 94 ILE A C 1
ATOM 803 O O . ILE A 1 94 ? -7.810 3.354 1.067 1.00 97.38 94 ILE A O 1
ATOM 807 N N . PHE A 1 95 ? -7.973 1.553 -0.270 1.00 96.94 95 PHE A N 1
ATOM 808 C CA . PHE A 1 95 ? -7.430 2.164 -1.475 1.00 96.94 95 PHE A CA 1
ATOM 809 C C . PHE A 1 95 ? -8.591 2.673 -2.314 1.00 96.94 95 PHE A C 1
ATOM 811 O O . PHE A 1 95 ? -9.395 1.865 -2.773 1.00 96.94 95 PHE A O 1
ATOM 818 N N . THR A 1 96 ? -8.664 3.978 -2.545 1.00 96.50 96 THR A N 1
ATOM 819 C CA . THR A 1 96 ? -9.721 4.582 -3.356 1.00 96.50 96 THR A CA 1
ATOM 820 C C . THR A 1 96 ? -9.111 5.198 -4.611 1.00 96.50 96 THR A C 1
ATOM 822 O O . THR A 1 96 ? -8.159 5.980 -4.524 1.00 96.50 96 THR A O 1
ATOM 825 N N . LEU A 1 97 ? -9.666 4.857 -5.773 1.00 94.50 97 LEU A N 1
ATOM 826 C CA . LEU A 1 97 ? -9.344 5.480 -7.053 1.00 94.50 97 LEU A CA 1
ATOM 827 C C . LEU A 1 97 ? -10.403 6.533 -7.391 1.00 94.50 97 LEU A C 1
ATOM 829 O O . LEU A 1 97 ? -11.586 6.221 -7.527 1.00 94.50 97 LEU A O 1
ATOM 833 N N . ASP A 1 98 ? -9.947 7.777 -7.519 1.00 89.31 98 ASP A N 1
ATOM 834 C CA . ASP A 1 98 ? -10.675 8.869 -8.173 1.00 89.31 98 ASP A CA 1
ATOM 835 C C . ASP A 1 98 ? -9.847 9.307 -9.395 1.00 89.31 98 ASP A C 1
ATOM 837 O O . ASP A 1 98 ? -9.765 8.560 -10.366 1.00 89.31 98 ASP A O 1
ATOM 841 N N . LYS A 1 99 ? -9.128 10.436 -9.329 1.00 89.88 99 LYS A N 1
ATOM 842 C CA . LYS A 1 99 ? -8.101 10.800 -10.333 1.00 89.88 99 LYS A CA 1
ATOM 843 C C . LYS A 1 99 ? -6.729 10.182 -10.054 1.00 89.88 99 LYS A C 1
ATOM 845 O O . LYS A 1 99 ? -5.988 9.846 -10.969 1.00 89.88 99 LYS A O 1
ATOM 850 N N . GLU A 1 100 ? -6.392 10.060 -8.777 1.00 92.06 100 GLU A N 1
ATOM 851 C CA . GLU A 1 100 ? -5.160 9.462 -8.267 1.00 92.06 100 GLU A CA 1
ATOM 852 C C . GLU A 1 100 ? -5.541 8.450 -7.179 1.00 92.06 100 GLU A C 1
ATOM 854 O O . GLU A 1 100 ? -6.591 8.580 -6.542 1.00 92.06 100 GLU A O 1
ATOM 859 N N . TRP A 1 101 ? -4.682 7.459 -6.938 1.00 95.62 101 TRP A N 1
ATOM 860 C CA . TRP A 1 101 ? -4.864 6.537 -5.822 1.00 95.62 101 TRP A CA 1
ATOM 861 C C . TRP A 1 101 ? -4.566 7.240 -4.498 1.00 95.62 101 TRP A C 1
ATOM 863 O O . TRP A 1 101 ? -3.482 7.797 -4.304 1.00 95.62 101 TRP A O 1
ATOM 873 N N . TYR A 1 102 ? -5.507 7.165 -3.561 1.00 96.06 102 TYR A N 1
ATOM 874 C CA . TYR A 1 102 ? -5.302 7.587 -2.179 1.00 96.06 102 TYR A CA 1
ATOM 875 C C . TYR A 1 102 ? -5.737 6.504 -1.201 1.00 96.06 102 TYR A C 1
ATOM 877 O O . TYR A 1 102 ? -6.479 5.585 -1.553 1.00 96.06 102 TYR A O 1
ATOM 885 N N . ILE A 1 103 ? -5.242 6.607 0.029 1.00 96.31 103 ILE A N 1
ATOM 886 C CA . ILE A 1 103 ? -5.509 5.642 1.088 1.00 96.31 103 ILE A CA 1
ATOM 887 C C . ILE A 1 103 ? -6.191 6.280 2.294 1.00 96.31 103 ILE A C 1
ATOM 889 O O . ILE A 1 103 ? -5.965 7.447 2.626 1.00 96.31 103 ILE A O 1
ATOM 893 N N . LYS A 1 104 ? -7.013 5.474 2.961 1.00 94.75 104 LYS A N 1
ATOM 894 C CA . LYS A 1 104 ? -7.615 5.750 4.269 1.00 94.75 104 LYS A CA 1
ATOM 895 C C . LYS A 1 104 ? -7.463 4.529 5.166 1.00 94.75 104 LYS A C 1
ATOM 897 O O . LYS A 1 104 ? -7.294 3.418 4.669 1.00 94.75 104 LYS A O 1
ATOM 902 N N . LEU A 1 105 ? -7.535 4.746 6.472 1.00 95.25 105 LEU A N 1
ATOM 903 C CA . LEU A 1 105 ? -7.527 3.685 7.473 1.00 95.25 105 LEU A CA 1
ATOM 904 C C . LEU A 1 105 ? -8.922 3.592 8.089 1.00 95.25 105 LEU A C 1
ATOM 906 O O . LEU A 1 105 ? -9.529 4.617 8.392 1.00 95.25 105 LEU A O 1
ATOM 910 N N . GLU A 1 106 ? -9.430 2.373 8.216 1.00 95.19 106 GLU A N 1
ATOM 911 C CA . GLU A 1 106 ? -10.757 2.059 8.754 1.00 95.19 106 GLU A CA 1
ATOM 912 C C . GLU A 1 106 ? -10.586 0.977 9.822 1.00 95.19 106 GLU A C 1
ATOM 914 O O . GLU A 1 106 ? -9.963 -0.047 9.546 1.00 95.19 106 GLU A O 1
ATOM 919 N N . GLU A 1 107 ? -11.068 1.220 11.041 1.00 95.94 107 GLU A N 1
ATOM 920 C CA . GLU A 1 107 ? -11.065 0.223 12.122 1.00 95.94 107 GLU A CA 1
ATOM 921 C C . GLU A 1 107 ? -11.971 -0.966 11.751 1.00 95.94 107 GLU A C 1
ATOM 923 O O . GLU A 1 107 ? -12.982 -0.774 11.074 1.00 95.94 107 GLU A O 1
ATOM 928 N N . ILE A 1 108 ? -11.581 -2.183 12.144 1.00 92.12 108 ILE A N 1
ATOM 929 C CA . ILE A 1 108 ? -12.333 -3.432 11.913 1.00 92.12 108 ILE A CA 1
ATOM 930 C C . ILE A 1 108 ? -13.055 -3.852 13.184 1.00 92.12 108 ILE A C 1
ATOM 932 O O . ILE A 1 108 ? -12.355 -3.942 14.219 1.00 92.12 108 ILE A O 1
#

Foldseek 3Di:
DQDKDKDKWWWDDDPPFIKTWDDVVLVVPDDVVFWKKWFWADDPNWTFIHIDGPPPDPPHGDIWTWDDDPPTIMTTDDCVLPPPDPPVFIWIWMWIDDPGTITDIDTD

pLDDT: mean 90.77, std 9.89, range [44.47, 97.62]

Radius of gyration: 13.6 Å; chains: 1; bounding box: 39×33×35 Å